Protein AF-A0A7S2UB29-F1 (afdb_monomer_lite)

pLDDT: mean 71.82, std 22.05, range [29.45, 96.25]

Sequence (159 aa):
VHDAPGVVCGTSMGLQHFQTSDKQWIDVPRHGHGVAVILVGSLLQYLTGGYFQASKHQVVYYDTTPFKRQERMAATLFVRPRGTALLQIPPSPLLPTFRIRPRTTAHSWYARVSKNYIKSKKTPNPIRQQHPQQTTSSSKYNVDALHNDTTAAAASAAT

Radius of gyration: 25.73 Å; chains: 1; bounding box: 52×62×78 Å

Secondary structure (DSSP, 8-state):
-TT-TT-PPPS---EEEEETTTTEEEE-S--BTTBPPP---HHHHHHTTTSSPPPPEEE----SSTT---------------TT-B------TTS----PPTT-BHHHHHHHHHHHHHHTTSS-----PPPP-------------------S-------

InterPro domains:
  IPR027443 Isopenicillin N synthase-like superfamily [G3DSA:2.60.120.330] (7-125)
  IPR044861 Isopenicillin N synthase-like, Fe(2+) 2OG dioxygenase domain [PF03171] (12-81)

Foldseek 3Di:
DCPDPPQDFDPDWFKWWQDPVVRDTDIPGGDDPPDDDDFDAPLVCLLQVNPDPGIDIGGAWECPDPPDGDDDDDDDDDDADDQQDFRHRPPDPPGDDDDRDPGDGSVNVCVVVVVVVVVVVPDDDRDHDYDDPDPPPDPDDDPDDDDDDDPDDDDDDDD

Structure (mmCIF, N/CA/C/O backbone):
data_AF-A0A7S2UB29-F1
#
_entry.id   AF-A0A7S2UB29-F1
#
loop_
_atom_site.group_PDB
_atom_site.id
_atom_site.type_symbol
_atom_site.label_atom_id
_atom_site.label_alt_id
_atom_site.label_comp_id
_atom_site.label_asym_id
_atom_site.label_entity_id
_atom_site.label_seq_id
_atom_site.pdbx_PDB_ins_code
_atom_site.Cartn_x
_atom_site.Cartn_y
_atom_site.Cartn_z
_atom_site.occupancy
_atom_site.B_iso_or_equiv
_atom_site.auth_seq_id
_atom_site.auth_comp_id
_atom_site.auth_asym_id
_atom_site.auth_atom_id
_atom_site.pdbx_PDB_model_num
ATOM 1 N N . VAL A 1 1 ? 5.932 -14.869 -6.002 1.00 49.78 1 VAL A N 1
ATOM 2 C CA . VAL A 1 1 ? 5.029 -14.461 -7.117 1.00 49.78 1 VAL A CA 1
ATOM 3 C C . VAL A 1 1 ? 5.800 -13.949 -8.326 1.00 49.78 1 VAL A C 1
ATOM 5 O O . VAL A 1 1 ? 5.285 -14.002 -9.430 1.00 49.78 1 VAL A O 1
ATOM 8 N N . HIS A 1 2 ? 7.038 -13.491 -8.159 1.00 46.53 2 HIS A N 1
ATOM 9 C CA . HIS A 1 2 ? 7.819 -13.019 -9.290 1.00 46.53 2 HIS A CA 1
ATOM 10 C C . HIS A 1 2 ? 8.298 -14.162 -10.205 1.00 46.53 2 HIS A C 1
ATOM 12 O O . HIS A 1 2 ? 8.396 -13.943 -11.408 1.00 46.53 2 HIS A O 1
ATOM 18 N N . ASP A 1 3 ? 8.556 -15.364 -9.679 1.00 54.72 3 ASP A N 1
ATOM 19 C CA . ASP A 1 3 ? 9.236 -16.471 -10.386 1.00 54.72 3 ASP A CA 1
ATOM 20 C C . ASP A 1 3 ? 8.309 -17.397 -11.191 1.00 54.72 3 ASP A C 1
ATOM 22 O O . ASP A 1 3 ? 8.634 -18.557 -11.427 1.00 54.72 3 ASP A O 1
ATOM 26 N N . ALA A 1 4 ? 7.135 -16.906 -11.597 1.00 59.06 4 ALA A N 1
ATOM 27 C CA . ALA A 1 4 ? 6.239 -17.690 -12.440 1.00 59.06 4 ALA A CA 1
ATOM 28 C C . ALA A 1 4 ? 6.830 -17.843 -13.861 1.00 59.06 4 ALA A C 1
ATOM 30 O O . ALA A 1 4 ? 7.334 -16.860 -14.419 1.00 59.06 4 ALA A O 1
ATOM 31 N N . PRO A 1 5 ? 6.769 -19.043 -14.467 1.00 57.19 5 PRO A N 1
ATOM 32 C CA . PRO A 1 5 ? 7.227 -19.247 -15.838 1.00 57.19 5 PRO A CA 1
ATOM 33 C C . PRO A 1 5 ? 6.451 -18.336 -16.802 1.00 57.19 5 PRO A C 1
ATOM 35 O O . PRO A 1 5 ? 5.226 -18.258 -16.740 1.00 57.19 5 PRO A O 1
ATOM 38 N N . GLY A 1 6 ? 7.173 -17.621 -17.672 1.00 60.84 6 GLY A N 1
ATOM 39 C CA . GLY A 1 6 ? 6.600 -16.680 -18.647 1.00 60.84 6 GLY A CA 1
ATOM 40 C C . GLY A 1 6 ? 6.590 -15.204 -18.224 1.00 60.84 6 GLY A C 1
ATOM 41 O O . GLY A 1 6 ? 6.179 -14.352 -19.010 1.00 60.84 6 GLY A O 1
ATOM 42 N N . VAL A 1 7 ? 7.069 -14.867 -17.021 1.00 58.88 7 VAL A N 1
ATOM 43 C CA . VAL A 1 7 ? 7.228 -13.467 -16.596 1.00 58.88 7 VAL A CA 1
ATOM 44 C C . VAL A 1 7 ? 8.432 -12.835 -17.300 1.00 58.88 7 VAL A C 1
ATOM 46 O O . VAL A 1 7 ? 9.582 -13.133 -16.983 1.00 58.88 7 VAL A O 1
ATOM 49 N N . VAL A 1 8 ? 8.168 -11.940 -18.252 1.00 59.09 8 VAL A N 1
ATOM 50 C CA . VAL A 1 8 ? 9.206 -11.170 -18.955 1.00 59.09 8 VAL A CA 1
ATOM 51 C C . VAL A 1 8 ? 9.728 -10.057 -18.042 1.00 59.09 8 VAL A C 1
ATOM 53 O O . VAL A 1 8 ? 8.955 -9.400 -17.339 1.00 59.09 8 VAL A O 1
ATOM 56 N N . CYS A 1 9 ? 11.044 -9.828 -18.049 1.00 56.34 9 CYS A N 1
ATOM 57 C CA . CYS A 1 9 ? 11.633 -8.692 -17.348 1.00 56.34 9 CYS A CA 1
ATOM 58 C C . CYS A 1 9 ? 11.096 -7.394 -17.966 1.00 56.34 9 CYS A C 1
ATOM 60 O O . CYS A 1 9 ? 11.134 -7.201 -19.182 1.00 56.34 9 CYS A O 1
ATOM 62 N N . GLY A 1 10 ? 10.533 -6.524 -17.137 1.00 54.59 10 GLY A N 1
ATOM 63 C CA . GLY A 1 10 ? 9.885 -5.313 -17.612 1.00 54.59 10 GLY A CA 1
ATOM 64 C C . GLY A 1 10 ? 10.859 -4.333 -18.248 1.00 54.59 10 GLY A C 1
ATOM 65 O O . GLY A 1 10 ? 11.868 -4.002 -17.643 1.00 54.59 10 GLY A O 1
ATOM 66 N N . THR A 1 11 ? 10.527 -3.785 -19.415 1.00 53.50 11 THR A N 1
ATOM 67 C CA . THR A 1 11 ? 11.353 -2.777 -20.111 1.00 53.50 11 THR A CA 1
ATOM 68 C C . THR A 1 11 ? 11.098 -1.331 -19.656 1.00 53.50 11 THR A C 1
ATOM 70 O O . THR A 1 11 ? 11.823 -0.419 -20.051 1.00 53.50 11 THR A O 1
ATOM 73 N N . SER A 1 12 ? 10.074 -1.087 -18.829 1.00 59.16 12 SER A N 1
ATOM 74 C CA . SER A 1 12 ? 9.623 0.256 -18.427 1.00 59.16 12 SER A CA 1
ATOM 75 C C . SER A 1 12 ? 10.040 0.649 -17.001 1.00 59.16 12 SER A C 1
ATOM 77 O O . SER A 1 12 ? 9.241 0.520 -16.071 1.00 59.16 12 SER A O 1
ATOM 79 N N . MET A 1 13 ? 11.260 1.155 -16.819 1.00 69.38 13 MET A N 1
ATOM 80 C CA . MET A 1 13 ? 11.736 1.606 -15.504 1.00 69.38 13 MET A CA 1
ATOM 81 C C . MET A 1 13 ? 10.937 2.806 -14.961 1.00 69.38 13 MET A C 1
ATOM 83 O O . MET A 1 13 ? 10.180 3.461 -15.681 1.00 69.38 13 MET A O 1
ATOM 87 N N . GLY A 1 14 ? 11.106 3.102 -13.671 1.00 80.25 14 GLY A N 1
ATOM 88 C CA . GLY A 1 14 ? 10.664 4.366 -13.078 1.00 80.25 14 GLY A CA 1
ATOM 89 C C . GLY A 1 14 ? 9.815 4.222 -11.826 1.00 80.25 14 GLY A C 1
ATOM 90 O O . GLY A 1 14 ? 9.751 5.163 -11.050 1.00 80.25 14 GLY A O 1
ATOM 91 N N . LEU A 1 15 ? 9.180 3.074 -11.569 1.00 88.94 15 LEU A N 1
ATOM 92 C CA . LEU A 1 15 ? 8.521 2.851 -10.278 1.00 88.94 15 LEU A CA 1
ATOM 93 C C . LEU A 1 15 ? 9.550 2.369 -9.254 1.00 88.94 15 LEU A C 1
ATOM 95 O O . LEU A 1 15 ? 10.050 1.253 -9.366 1.00 88.94 15 LEU A O 1
ATOM 99 N N . GLN A 1 16 ? 9.784 3.178 -8.226 1.00 91.88 16 GLN A N 1
ATOM 100 C CA . GLN A 1 16 ? 10.660 2.848 -7.109 1.00 91.88 16 GLN A 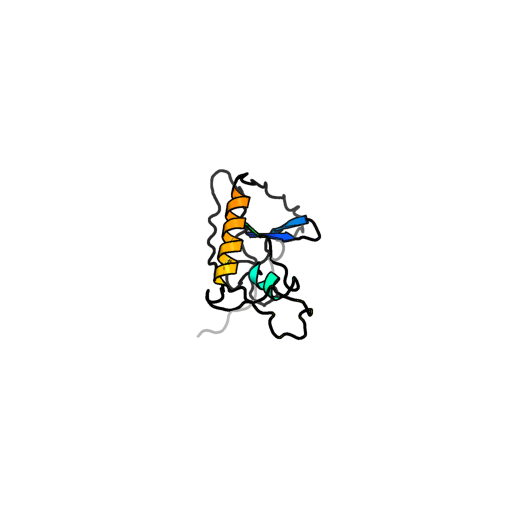CA 1
ATOM 101 C C . GLN A 1 16 ? 9.864 2.699 -5.816 1.00 91.88 16 GLN A C 1
ATOM 103 O O . GLN A 1 16 ? 8.874 3.401 -5.592 1.00 91.88 16 GLN A O 1
ATOM 108 N N . HIS A 1 17 ? 10.339 1.830 -4.931 1.00 92.69 17 HIS A N 1
ATOM 109 C CA . HIS A 1 17 ? 9.887 1.745 -3.548 1.00 92.69 17 HIS A CA 1
ATOM 110 C C . HIS A 1 17 ? 11.051 2.015 -2.594 1.00 92.69 17 HIS A C 1
ATOM 112 O O . HIS A 1 17 ? 12.210 1.765 -2.916 1.00 92.69 17 HIS A O 1
ATOM 118 N N . PHE A 1 18 ? 10.746 2.574 -1.430 1.00 93.44 18 PHE A N 1
ATOM 119 C CA . PHE A 1 18 ? 11.747 2.875 -0.420 1.00 93.44 18 PHE A CA 1
ATOM 120 C C . PHE A 1 18 ? 11.948 1.660 0.481 1.00 93.44 18 PHE A C 1
ATOM 122 O O . PHE A 1 18 ? 11.030 1.264 1.207 1.00 93.44 18 PHE A O 1
ATOM 129 N N . GLN A 1 19 ? 13.152 1.096 0.471 1.00 91.06 19 GLN A N 1
ATOM 130 C CA . GLN A 1 19 ? 13.534 0.039 1.394 1.00 91.06 19 GLN A CA 1
ATOM 131 C C . GLN A 1 19 ? 13.997 0.666 2.711 1.00 91.06 19 GLN A C 1
ATOM 133 O O . GLN A 1 19 ? 15.028 1.334 2.781 1.00 91.06 19 GLN A O 1
ATOM 138 N N . THR A 1 20 ? 13.227 0.449 3.779 1.00 86.62 20 THR A N 1
ATOM 139 C CA . THR A 1 20 ? 13.492 1.068 5.086 1.00 86.62 20 THR A CA 1
ATOM 140 C C . THR A 1 20 ? 14.794 0.588 5.733 1.00 86.62 20 THR A C 1
ATOM 142 O O . THR A 1 20 ? 15.437 1.395 6.401 1.00 86.62 20 THR A O 1
ATOM 145 N N . SER A 1 21 ? 15.194 -0.679 5.545 1.00 89.19 21 SER A N 1
ATOM 146 C CA . SER A 1 21 ? 16.421 -1.229 6.154 1.00 89.19 21 SER A CA 1
ATOM 147 C C . SER A 1 21 ? 17.671 -0.500 5.664 1.00 89.19 21 SER A C 1
ATOM 149 O O . SER A 1 21 ? 18.492 -0.064 6.464 1.00 89.19 21 SER A O 1
ATOM 151 N N . ASP A 1 22 ? 17.742 -0.287 4.354 1.00 90.38 22 ASP A N 1
ATOM 152 C CA . ASP A 1 22 ? 18.937 0.215 3.674 1.00 90.38 22 ASP A CA 1
ATOM 153 C C . ASP A 1 22 ? 18.799 1.709 3.338 1.00 90.38 22 ASP A C 1
ATOM 155 O O . ASP A 1 22 ? 19.696 2.322 2.768 1.00 90.38 22 ASP A O 1
ATOM 159 N N . LYS A 1 23 ? 17.651 2.307 3.690 1.00 92.38 23 LYS A N 1
ATOM 160 C CA . LYS A 1 23 ? 17.282 3.709 3.444 1.00 92.38 23 LYS A CA 1
ATOM 161 C C . LYS A 1 23 ? 17.470 4.146 1.987 1.00 92.38 23 LYS A C 1
ATOM 163 O O . LYS A 1 23 ? 17.789 5.305 1.722 1.00 92.38 23 LYS A O 1
ATOM 168 N N . GLN A 1 24 ? 17.228 3.235 1.051 1.00 93.38 24 GLN A N 1
ATOM 169 C CA . GLN A 1 24 ? 17.456 3.448 -0.374 1.00 93.38 24 GLN A CA 1
ATOM 170 C C . GLN A 1 24 ? 16.168 3.307 -1.184 1.00 93.38 24 GLN A C 1
ATOM 172 O O . GLN A 1 24 ? 15.235 2.595 -0.802 1.00 93.38 24 GLN A O 1
ATOM 177 N N . TRP A 1 25 ? 16.122 4.009 -2.312 1.00 92.00 25 TRP A N 1
ATOM 178 C CA . TRP A 1 25 ? 15.087 3.828 -3.323 1.00 92.00 25 TRP A CA 1
ATOM 179 C C . TRP A 1 25 ? 15.517 2.723 -4.276 1.00 92.00 25 TRP A C 1
ATOM 181 O O . TRP A 1 25 ? 16.622 2.770 -4.806 1.00 92.00 25 TRP A O 1
ATOM 191 N N . ILE A 1 26 ? 14.643 1.744 -4.486 1.00 90.62 26 ILE A N 1
ATOM 192 C CA . ILE A 1 26 ? 14.925 0.586 -5.332 1.00 90.62 26 ILE A CA 1
ATOM 193 C C . ILE A 1 26 ? 13.826 0.458 -6.367 1.00 90.62 26 ILE A C 1
ATOM 195 O O . ILE A 1 26 ? 12.635 0.491 -6.028 1.00 90.62 26 ILE A O 1
ATOM 199 N N . ASP A 1 27 ? 14.230 0.299 -7.624 1.00 88.00 27 ASP A N 1
ATOM 200 C CA . ASP A 1 27 ? 13.311 0.015 -8.718 1.00 88.00 27 ASP A CA 1
ATOM 201 C C . ASP A 1 27 ? 12.567 -1.299 -8.477 1.00 88.00 27 ASP A C 1
ATOM 203 O O . ASP A 1 27 ? 13.118 -2.290 -7.998 1.00 88.00 27 ASP A O 1
ATOM 207 N N . VAL A 1 28 ? 11.282 -1.313 -8.818 1.00 87.25 28 VAL A N 1
ATOM 208 C CA . VAL A 1 28 ? 10.492 -2.542 -8.796 1.00 87.25 28 VAL A CA 1
ATOM 209 C C . VAL A 1 28 ? 10.940 -3.409 -9.980 1.00 87.25 28 VAL A C 1
ATOM 211 O O . VAL A 1 28 ? 10.698 -3.026 -11.120 1.00 87.25 28 VAL A O 1
ATOM 214 N N . PRO A 1 29 ? 11.561 -4.580 -9.750 1.00 73.75 29 PRO A N 1
ATOM 215 C CA . PRO A 1 29 ? 12.332 -5.274 -10.784 1.00 73.75 29 PRO A CA 1
ATOM 216 C C . PRO A 1 29 ? 11.475 -5.935 -11.871 1.00 73.75 29 PRO A C 1
ATOM 218 O O . PRO A 1 29 ? 11.951 -6.174 -12.976 1.00 73.75 29 PRO A O 1
ATOM 221 N N . ARG A 1 30 ? 10.216 -6.281 -11.569 1.00 75.25 30 ARG A N 1
ATOM 222 C CA . ARG A 1 30 ? 9.315 -6.968 -12.508 1.00 75.25 30 ARG A CA 1
ATOM 223 C C . ARG A 1 30 ? 8.018 -6.173 -12.640 1.00 75.25 30 ARG A C 1
ATOM 225 O O . ARG A 1 30 ? 7.225 -6.116 -11.702 1.00 75.25 30 ARG A O 1
ATOM 232 N N . HIS A 1 31 ? 7.818 -5.557 -13.801 1.00 72.94 31 HIS A N 1
ATOM 233 C CA . HIS A 1 31 ? 6.632 -4.774 -14.161 1.00 72.94 31 HIS A CA 1
ATOM 234 C C . HIS A 1 31 ? 6.304 -4.962 -15.653 1.00 72.94 31 HIS A C 1
ATOM 236 O O . HIS A 1 31 ? 7.215 -5.079 -16.463 1.00 72.94 31 HIS A O 1
ATOM 242 N N . GLY A 1 32 ? 5.031 -4.961 -16.052 1.00 68.44 32 GLY A N 1
ATOM 243 C CA . GLY A 1 32 ? 4.644 -5.071 -17.467 1.00 68.44 32 GLY A CA 1
ATOM 244 C C . GLY A 1 32 ? 3.640 -6.191 -17.734 1.00 68.44 32 GLY A C 1
ATOM 245 O O . GLY A 1 32 ? 2.788 -6.474 -16.893 1.00 68.44 32 GLY A O 1
ATOM 246 N N . HIS A 1 33 ? 3.713 -6.801 -18.920 1.00 70.38 33 HIS A N 1
ATOM 247 C CA . HIS A 1 33 ? 2.753 -7.817 -19.359 1.00 70.38 33 HIS A CA 1
ATOM 248 C C . HIS A 1 33 ? 2.755 -9.033 -18.425 1.00 70.38 33 HIS A C 1
ATOM 250 O O . HIS A 1 33 ? 3.802 -9.598 -18.124 1.00 70.38 33 HIS A O 1
ATOM 256 N N . GLY A 1 34 ? 1.568 -9.421 -17.954 1.00 75.56 34 GLY A N 1
ATOM 257 C CA . GLY A 1 34 ? 1.387 -10.582 -17.078 1.00 75.56 34 GLY A CA 1
ATOM 258 C C . GLY A 1 34 ? 1.809 -10.378 -15.618 1.00 75.56 34 GLY A C 1
ATOM 259 O O . GLY A 1 34 ? 1.718 -11.322 -14.839 1.00 75.56 34 GLY A O 1
ATOM 260 N N . VAL A 1 35 ? 2.234 -9.172 -15.215 1.00 82.62 35 VAL A N 1
ATOM 261 C CA . VAL A 1 35 ? 2.665 -8.887 -13.836 1.00 82.62 35 VAL A CA 1
ATOM 262 C C . VAL A 1 35 ? 1.847 -7.755 -13.227 1.00 82.62 35 VAL A C 1
ATOM 264 O O . VAL A 1 35 ? 1.810 -6.643 -13.750 1.00 82.62 35 VAL A O 1
ATOM 267 N N . ALA A 1 36 ? 1.262 -8.013 -12.058 1.00 87.62 36 ALA A N 1
ATOM 268 C CA . ALA A 1 36 ? 0.666 -6.985 -11.214 1.00 87.62 36 ALA A CA 1
ATOM 269 C C . ALA A 1 36 ? 1.595 -6.653 -10.039 1.00 87.62 36 ALA A C 1
ATOM 271 O O . ALA A 1 36 ? 2.037 -7.542 -9.309 1.00 87.62 36 ALA A O 1
ATOM 272 N N . VAL A 1 37 ? 1.861 -5.362 -9.832 1.00 89.12 37 VAL A N 1
ATOM 273 C CA . VAL A 1 37 ? 2.585 -4.868 -8.654 1.00 89.12 37 VAL A CA 1
ATOM 274 C C . VAL A 1 37 ? 1.565 -4.488 -7.585 1.00 89.12 37 VAL A C 1
ATOM 276 O O . VAL A 1 37 ? 0.717 -3.626 -7.811 1.00 89.12 37 VAL A O 1
ATOM 279 N N . ILE A 1 38 ? 1.651 -5.122 -6.415 1.00 92.75 38 ILE A N 1
ATOM 280 C CA . ILE A 1 38 ? 0.748 -4.869 -5.286 1.00 92.75 38 ILE A CA 1
ATOM 281 C C . ILE A 1 38 ? 1.484 -4.031 -4.244 1.00 92.75 38 ILE A C 1
ATOM 283 O O . ILE A 1 38 ? 2.505 -4.450 -3.703 1.00 92.75 38 ILE A O 1
ATOM 287 N N . LEU A 1 39 ? 0.940 -2.853 -3.938 1.00 93.12 39 LEU A N 1
ATOM 288 C CA . LEU A 1 39 ? 1.467 -1.961 -2.909 1.00 93.12 39 LEU A CA 1
ATOM 289 C C . LEU A 1 39 ? 0.512 -1.904 -1.719 1.00 93.12 39 LEU A C 1
ATOM 291 O O . LEU A 1 39 ? -0.685 -1.656 -1.867 1.00 93.12 39 LEU A O 1
ATOM 295 N N . VAL A 1 40 ? 1.061 -2.088 -0.520 1.00 95.06 40 VAL A N 1
ATOM 296 C CA . VAL A 1 40 ? 0.303 -1.953 0.725 1.00 95.06 40 VAL A CA 1
ATOM 297 C C . VAL A 1 40 ? 0.096 -0.475 1.045 1.00 95.06 40 VAL A C 1
ATOM 299 O O . VAL A 1 40 ? 1.049 0.300 1.142 1.00 95.06 40 VAL A O 1
ATOM 302 N N . GLY A 1 41 ? -1.167 -0.090 1.233 1.00 94.12 41 GLY A N 1
ATOM 303 C CA . GLY A 1 41 ? -1.558 1.256 1.643 1.00 94.12 41 GLY A CA 1
ATOM 304 C C . GLY A 1 41 ? -1.592 1.451 3.163 1.00 94.12 41 GLY A C 1
ATOM 305 O O . GLY A 1 41 ? -1.723 0.505 3.940 1.00 94.12 41 GLY A O 1
ATOM 306 N N . SER A 1 42 ? -1.572 2.715 3.591 1.00 93.94 42 SER A N 1
ATOM 307 C CA . SER A 1 42 ? -1.592 3.116 5.009 1.00 93.94 42 SER A CA 1
ATOM 308 C C . SER A 1 42 ? -2.837 2.671 5.777 1.00 93.94 42 SER A C 1
ATOM 310 O O . SER A 1 42 ? -2.779 2.496 6.992 1.00 93.94 42 SER A O 1
ATOM 312 N N . LEU A 1 43 ? -3.965 2.464 5.090 1.00 94.12 43 LEU A N 1
ATOM 313 C CA . LEU A 1 43 ? -5.161 1.916 5.721 1.00 94.12 43 LEU A CA 1
ATOM 314 C C . LEU A 1 43 ? -4.945 0.467 6.172 1.00 94.12 43 LEU A C 1
ATOM 316 O O . LEU A 1 43 ? -5.292 0.156 7.305 1.00 94.12 43 LEU A O 1
ATOM 320 N N . LEU A 1 44 ? -4.349 -0.396 5.342 1.00 93.75 44 LEU A N 1
ATOM 321 C CA . LEU A 1 44 ? -4.094 -1.780 5.749 1.00 93.75 44 LEU A CA 1
ATOM 322 C C . LEU A 1 44 ? -3.097 -1.819 6.910 1.00 93.75 44 LEU A C 1
ATOM 324 O O . LEU A 1 44 ? -3.376 -2.468 7.910 1.00 93.75 44 LEU A O 1
ATOM 328 N N . GLN A 1 45 ? -2.024 -1.024 6.838 1.00 93.56 45 GLN A N 1
ATOM 329 C CA . GLN A 1 45 ? -1.080 -0.873 7.949 1.00 93.56 45 GLN A CA 1
ATOM 330 C C . GLN A 1 45 ? -1.779 -0.480 9.256 1.00 93.56 45 GLN A C 1
ATOM 332 O O . GLN A 1 45 ? -1.469 -1.025 10.313 1.00 93.56 45 GLN A O 1
ATOM 337 N N . TYR A 1 46 ? -2.729 0.455 9.192 1.00 92.31 46 TYR A N 1
ATOM 338 C CA . TYR A 1 46 ? -3.514 0.875 10.350 1.00 92.31 46 TYR A CA 1
ATOM 339 C C . TYR A 1 46 ? -4.391 -0.257 10.901 1.00 92.31 46 TYR A C 1
ATOM 341 O O . TYR A 1 46 ? -4.424 -0.468 12.112 1.00 92.31 46 TYR A O 1
ATOM 349 N N . LEU A 1 47 ? -5.070 -0.997 10.020 1.00 92.50 47 LEU A N 1
ATOM 350 C CA . LEU A 1 47 ? -5.943 -2.114 10.392 1.00 92.50 47 LEU A CA 1
ATOM 351 C C . LEU A 1 47 ? -5.185 -3.311 10.965 1.00 92.50 47 LEU A C 1
ATOM 353 O O . LEU A 1 47 ? -5.748 -4.060 11.756 1.00 92.50 47 LEU A O 1
ATOM 357 N N . THR A 1 48 ? -3.921 -3.487 10.589 1.00 92.88 48 THR A N 1
ATOM 358 C CA . THR A 1 48 ? -3.083 -4.598 11.052 1.00 92.88 48 THR A CA 1
ATOM 359 C C . THR A 1 48 ? -2.043 -4.184 12.088 1.00 92.88 48 THR A C 1
ATOM 361 O O . THR A 1 48 ? -1.130 -4.951 12.372 1.00 92.88 48 THR A O 1
ATOM 364 N N . GLY A 1 49 ? -2.116 -2.956 12.608 1.00 89.56 49 GLY A N 1
ATOM 365 C CA . GLY A 1 49 ? -1.254 -2.507 13.705 1.00 89.56 49 GLY A CA 1
ATOM 366 C C . GLY A 1 49 ? 0.217 -2.442 13.320 1.00 89.56 49 GLY A C 1
ATOM 367 O O . GLY A 1 49 ? 1.085 -2.633 14.161 1.00 89.56 49 GLY A O 1
ATOM 368 N N . GLY A 1 50 ? 0.506 -2.211 12.039 1.00 90.44 50 GLY A N 1
ATOM 369 C CA . GLY A 1 50 ? 1.866 -2.227 11.514 1.00 90.44 50 GLY A CA 1
ATOM 370 C C . GLY A 1 50 ? 2.363 -3.589 11.030 1.00 90.44 50 GLY A C 1
ATOM 371 O O . GLY A 1 50 ? 3.475 -3.640 10.521 1.00 90.44 50 GLY A O 1
ATOM 372 N N . TYR A 1 51 ? 1.577 -4.669 11.120 1.00 92.12 51 TYR A N 1
ATOM 373 C CA . TYR A 1 51 ? 2.013 -5.970 10.594 1.00 92.12 51 TYR A CA 1
ATOM 374 C C . TYR A 1 51 ? 2.355 -5.900 9.094 1.00 92.12 51 TYR A C 1
ATOM 376 O O . TYR A 1 51 ? 3.455 -6.262 8.689 1.00 92.12 51 TYR A O 1
ATOM 384 N N . PHE A 1 52 ? 1.463 -5.329 8.274 1.00 92.75 52 PHE A N 1
ATOM 385 C CA . PHE A 1 52 ? 1.787 -4.957 6.896 1.00 92.75 52 PHE A CA 1
ATOM 386 C C . PHE A 1 52 ? 2.192 -3.488 6.824 1.00 92.75 52 PHE A C 1
ATOM 388 O O . PHE A 1 52 ? 1.370 -2.596 7.028 1.00 92.75 52 PHE A O 1
ATOM 395 N N . GLN A 1 53 ? 3.458 -3.224 6.522 1.00 92.50 53 GLN A N 1
ATOM 396 C CA . GLN A 1 53 ? 3.974 -1.862 6.401 1.00 92.50 53 GLN A CA 1
ATOM 397 C C . GLN A 1 53 ? 3.529 -1.224 5.083 1.00 92.50 53 GLN A C 1
ATOM 399 O O . GLN A 1 53 ? 3.615 -1.836 4.018 1.00 92.50 53 GLN A O 1
ATOM 404 N N . ALA A 1 54 ? 3.063 0.023 5.143 1.00 93.88 54 ALA A N 1
ATOM 405 C CA . ALA A 1 54 ? 2.711 0.775 3.953 1.00 93.88 54 ALA A CA 1
ATOM 406 C C . ALA A 1 54 ? 3.975 1.148 3.182 1.00 93.88 54 ALA A C 1
ATOM 408 O O . ALA A 1 54 ? 4.924 1.709 3.734 1.00 93.88 54 ALA A O 1
ATOM 409 N N . SER A 1 55 ? 3.961 0.865 1.884 1.00 92.06 55 SER A N 1
ATOM 410 C CA . SER A 1 55 ? 5.121 1.093 1.032 1.00 92.06 55 SER A CA 1
ATOM 411 C C . SER A 1 55 ? 5.178 2.550 0.577 1.00 92.06 55 SER A C 1
ATOM 413 O O . SER A 1 55 ? 4.266 3.049 -0.096 1.00 92.06 55 SER A O 1
ATOM 415 N N . LYS A 1 56 ? 6.267 3.245 0.924 1.00 92.31 56 LYS A N 1
ATOM 416 C CA . LYS A 1 56 ? 6.623 4.516 0.285 1.00 92.31 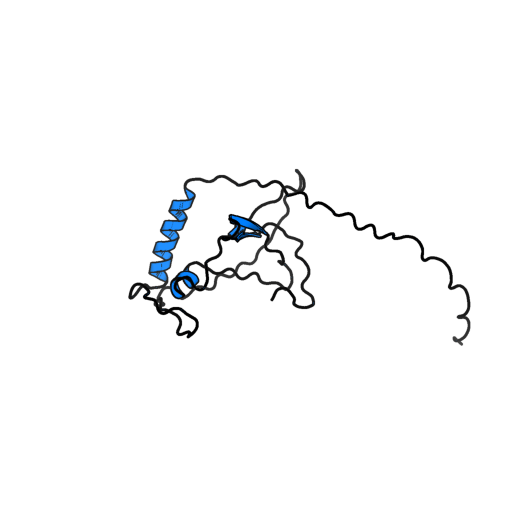56 LYS A CA 1
ATOM 417 C C . LYS A 1 56 ? 7.125 4.204 -1.118 1.00 92.31 56 LYS A C 1
ATOM 419 O O . LYS A 1 56 ? 8.041 3.407 -1.280 1.00 92.31 56 LYS A O 1
ATOM 424 N N . HIS A 1 57 ? 6.538 4.845 -2.113 1.00 92.56 57 HIS A N 1
ATOM 425 C CA . HIS A 1 57 ? 6.867 4.627 -3.512 1.00 92.56 57 HIS A CA 1
ATOM 426 C C . HIS A 1 57 ? 6.877 5.958 -4.256 1.00 92.56 57 HIS A C 1
ATOM 428 O O . HIS A 1 57 ? 6.187 6.903 -3.865 1.00 92.56 57 HIS A O 1
ATOM 434 N N . GLN A 1 58 ? 7.669 6.026 -5.317 1.00 91.00 58 GLN A N 1
ATOM 435 C CA . GLN A 1 58 ? 7.768 7.189 -6.185 1.00 91.00 58 GLN A CA 1
ATOM 436 C C . GLN A 1 58 ? 7.900 6.752 -7.638 1.00 91.00 58 GLN A C 1
ATOM 438 O O . GLN A 1 58 ? 8.265 5.613 -7.926 1.00 91.00 58 GLN A O 1
ATOM 443 N N . VAL A 1 59 ? 7.586 7.672 -8.545 1.00 88.00 59 VAL A N 1
ATOM 444 C CA . VAL A 1 59 ? 7.848 7.4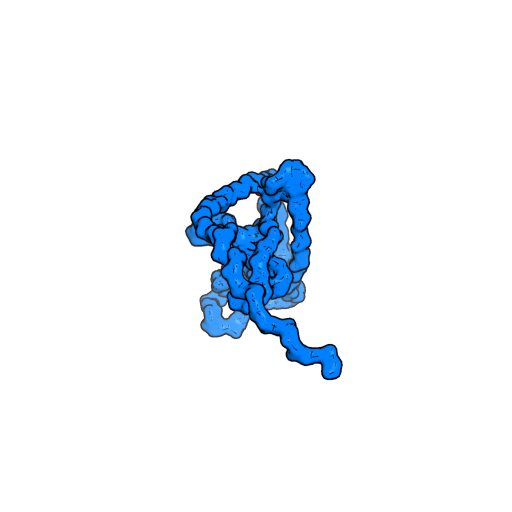91 -9.969 1.00 88.00 59 VAL A CA 1
ATOM 445 C C . VAL A 1 59 ? 8.948 8.462 -10.369 1.00 88.00 59 VAL A C 1
ATOM 447 O O . VAL A 1 59 ? 8.787 9.670 -10.197 1.00 88.00 59 VAL A O 1
ATOM 450 N N . VAL A 1 60 ? 10.056 7.930 -10.872 1.00 86.19 60 VAL A N 1
ATOM 451 C CA . VAL A 1 60 ? 11.187 8.686 -11.410 1.00 86.19 60 VAL A CA 1
ATOM 452 C C . VAL A 1 60 ? 11.216 8.581 -12.929 1.00 86.19 60 VAL A C 1
ATOM 454 O O . VAL A 1 60 ? 10.775 7.590 -13.512 1.00 86.19 60 VAL A O 1
ATOM 457 N N . TYR A 1 61 ? 11.740 9.624 -13.564 1.00 79.31 61 TYR A N 1
ATOM 458 C CA . TYR A 1 61 ? 12.008 9.647 -14.996 1.00 79.31 61 TYR A CA 1
ATOM 459 C C . TYR A 1 61 ? 13.511 9.533 -15.207 1.00 79.31 61 TYR A C 1
ATOM 461 O O . TYR A 1 61 ? 14.275 10.283 -14.597 1.00 79.31 61 TYR A O 1
ATOM 469 N N . TYR A 1 62 ? 13.918 8.620 -16.082 1.00 72.50 62 TYR A N 1
ATOM 470 C CA . TYR A 1 62 ? 15.307 8.478 -16.493 1.00 72.50 62 TYR A CA 1
ATOM 471 C C . TYR A 1 62 ? 15.518 9.240 -17.804 1.00 72.50 62 TYR A C 1
ATOM 473 O O . TYR A 1 62 ? 14.869 8.948 -18.807 1.00 72.50 62 TYR A O 1
ATOM 481 N N . ASP A 1 63 ? 16.415 10.226 -17.794 1.00 66.19 63 ASP A N 1
ATOM 482 C CA . ASP A 1 63 ? 16.906 10.875 -19.014 1.00 66.19 63 ASP A CA 1
ATOM 483 C C . ASP A 1 63 ? 17.950 9.942 -19.639 1.00 66.19 63 ASP A C 1
ATOM 485 O O . ASP A 1 63 ? 19.138 10.017 -19.330 1.00 66.19 63 ASP A O 1
ATOM 489 N N . THR A 1 64 ? 17.512 8.997 -20.468 1.00 62.88 64 THR A N 1
ATOM 490 C CA . THR A 1 64 ? 18.432 8.116 -21.205 1.00 62.88 64 THR A CA 1
ATOM 491 C C . THR A 1 64 ? 18.978 8.791 -22.465 1.00 62.88 64 THR A C 1
ATOM 493 O O . THR A 1 64 ? 20.073 8.453 -22.903 1.00 62.88 64 THR A O 1
ATOM 496 N N . THR A 1 65 ? 18.277 9.795 -23.012 1.00 57.59 65 THR A N 1
ATOM 497 C CA . THR A 1 65 ? 18.769 10.699 -24.070 1.00 57.59 65 THR A CA 1
ATOM 498 C C . THR A 1 65 ? 18.082 12.073 -23.973 1.00 57.59 65 THR A C 1
ATOM 500 O O . THR A 1 65 ? 16.891 12.117 -23.667 1.00 57.59 65 THR A O 1
ATOM 503 N N . PRO A 1 66 ? 18.758 13.197 -24.294 1.00 56.31 66 PRO A N 1
ATOM 504 C CA . PRO A 1 66 ? 18.186 14.549 -24.181 1.00 56.31 66 PRO A CA 1
ATOM 505 C C . PRO A 1 66 ? 16.967 14.827 -25.087 1.00 56.31 66 PRO A C 1
ATOM 507 O O . PRO A 1 66 ? 16.346 15.879 -24.957 1.00 56.31 66 PRO A O 1
ATOM 510 N N . PHE A 1 67 ? 16.603 13.902 -25.985 1.00 50.66 67 PHE A N 1
ATOM 511 C CA . PHE A 1 67 ? 15.573 14.108 -27.010 1.00 50.66 67 PHE A CA 1
ATOM 512 C C . PHE A 1 67 ? 14.407 13.107 -26.981 1.00 50.66 67 PHE A C 1
ATOM 514 O O . PHE A 1 67 ? 13.473 13.261 -27.765 1.00 50.66 67 PHE A O 1
ATOM 521 N N . LYS A 1 68 ? 14.398 12.105 -26.089 1.00 56.19 68 LYS A N 1
ATOM 522 C CA . LYS A 1 68 ? 13.254 11.188 -25.945 1.00 56.19 68 LYS A CA 1
ATOM 523 C C . LYS A 1 68 ? 12.924 10.943 -24.480 1.00 56.19 68 LYS A C 1
ATOM 525 O O . LYS A 1 68 ? 13.589 10.167 -23.800 1.00 56.19 68 LYS A O 1
ATOM 530 N N . ARG A 1 69 ? 11.835 11.562 -24.015 1.00 60.22 69 ARG A N 1
ATOM 531 C CA . ARG A 1 69 ? 11.176 11.140 -22.775 1.00 60.22 69 ARG A CA 1
ATOM 532 C C . ARG A 1 69 ? 10.622 9.738 -22.992 1.00 60.22 69 ARG A C 1
ATO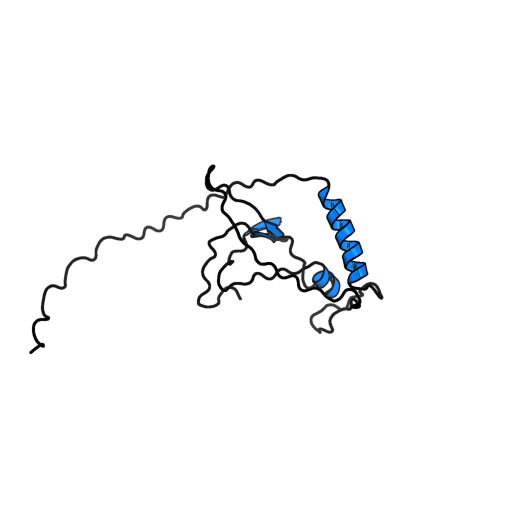M 534 O O . ARG A 1 69 ? 9.855 9.520 -23.924 1.00 60.22 69 ARG A O 1
ATOM 541 N N . GLN A 1 70 ? 11.013 8.799 -22.141 1.00 65.62 70 GLN A N 1
ATOM 542 C CA . GLN A 1 70 ? 10.439 7.463 -22.160 1.00 65.62 70 GLN A CA 1
ATOM 543 C C . GLN A 1 70 ? 8.992 7.550 -21.659 1.00 65.62 70 GLN A C 1
ATOM 545 O O . GLN A 1 70 ? 8.743 7.876 -20.496 1.00 65.62 70 GLN A O 1
ATOM 550 N N . GLU A 1 71 ? 8.031 7.316 -22.550 1.00 74.12 71 GLU A N 1
ATOM 551 C CA . GLU A 1 71 ? 6.621 7.265 -22.180 1.00 74.12 71 GLU A CA 1
ATOM 552 C C . GLU A 1 71 ? 6.351 5.999 -21.367 1.00 74.12 71 GLU A C 1
ATOM 554 O O . GLU A 1 71 ? 6.742 4.891 -21.738 1.00 74.12 71 GLU A O 1
ATOM 559 N N . ARG A 1 72 ? 5.681 6.169 -20.226 1.00 77.25 72 ARG A N 1
ATOM 560 C CA . ARG A 1 72 ? 5.308 5.071 -19.338 1.00 77.25 72 ARG A CA 1
ATOM 561 C C . ARG A 1 72 ? 3.817 5.133 -19.063 1.00 77.25 72 ARG A C 1
ATOM 563 O O . ARG A 1 72 ? 3.329 6.103 -18.489 1.00 77.25 72 ARG A O 1
ATOM 570 N N . MET A 1 73 ? 3.119 4.054 -19.394 1.00 80.75 73 MET A N 1
ATOM 571 C CA . MET A 1 73 ? 1.726 3.858 -19.010 1.00 80.75 73 MET A CA 1
ATOM 572 C C . MET A 1 73 ? 1.644 3.029 -17.725 1.00 80.75 73 MET A C 1
ATOM 574 O O . MET A 1 73 ? 2.411 2.089 -17.521 1.00 80.75 73 MET A O 1
ATOM 578 N N . ALA A 1 74 ? 0.699 3.372 -16.853 1.00 85.19 74 ALA A N 1
ATOM 579 C CA . ALA A 1 74 ? 0.368 2.574 -15.681 1.00 85.19 74 ALA A CA 1
ATOM 580 C C . ALA A 1 74 ? -1.149 2.533 -15.495 1.00 85.19 74 ALA A C 1
ATOM 582 O O . ALA A 1 74 ? -1.799 3.576 -15.443 1.00 85.19 74 ALA A O 1
ATOM 583 N N . ALA A 1 75 ? -1.695 1.327 -15.352 1.00 89.06 75 ALA A N 1
ATOM 584 C CA . ALA A 1 75 ? -3.061 1.116 -14.899 1.00 89.06 75 ALA A CA 1
ATOM 585 C C . ALA A 1 75 ? -3.032 0.839 -13.391 1.00 89.06 75 ALA A C 1
ATOM 587 O O . ALA A 1 75 ? -2.454 -0.153 -12.950 1.00 89.06 75 ALA A O 1
ATOM 588 N N . THR A 1 76 ? -3.635 1.727 -12.598 1.00 91.69 76 THR A N 1
ATOM 589 C CA . THR A 1 76 ? -3.608 1.633 -11.131 1.00 91.69 76 THR A CA 1
ATOM 590 C C . THR A 1 76 ? -5.006 1.369 -10.593 1.00 91.69 76 THR A C 1
ATOM 592 O O . THR A 1 76 ? -5.919 2.165 -10.811 1.00 91.69 76 THR A O 1
ATOM 595 N N . LEU A 1 77 ? -5.162 0.282 -9.836 1.00 94.75 77 LEU A N 1
ATOM 596 C CA . LEU A 1 77 ? -6.396 -0.047 -9.128 1.00 94.75 77 LEU A CA 1
ATOM 597 C C . LEU A 1 77 ? -6.242 0.235 -7.632 1.00 94.75 77 LEU A C 1
ATOM 599 O O . LEU A 1 77 ? -5.338 -0.283 -6.980 1.00 94.75 77 LEU A O 1
ATOM 603 N N . PHE A 1 78 ? -7.169 1.012 -7.070 1.00 94.44 78 PHE A N 1
ATOM 604 C CA . PHE A 1 78 ? -7.236 1.266 -5.632 1.00 94.44 78 PHE A CA 1
ATOM 605 C C . PHE A 1 78 ? -8.412 0.520 -5.009 1.00 94.44 78 PHE A C 1
ATOM 607 O O . PHE A 1 78 ? -9.564 0.941 -5.133 1.00 94.44 78 PHE A O 1
ATOM 614 N N . VAL A 1 79 ? -8.115 -0.548 -4.271 1.00 95.00 79 VAL A N 1
ATOM 615 C CA . VAL A 1 79 ? -9.117 -1.250 -3.464 1.00 95.00 79 VAL A CA 1
ATOM 616 C C . VAL A 1 79 ? -9.360 -0.453 -2.185 1.00 95.00 79 VAL A C 1
ATOM 618 O O . VAL A 1 79 ? -8.461 -0.272 -1.364 1.00 95.00 79 VAL A O 1
ATOM 621 N N . ARG A 1 80 ? -10.579 0.071 -2.028 1.00 94.88 80 ARG A N 1
ATOM 622 C CA . ARG A 1 80 ? -10.961 0.930 -0.901 1.00 94.88 80 ARG A CA 1
ATOM 623 C C . ARG A 1 80 ? -12.256 0.436 -0.262 1.00 94.88 80 ARG A C 1
ATOM 625 O O . ARG A 1 80 ? -13.233 0.235 -0.981 1.00 94.88 80 ARG A O 1
ATOM 632 N N . PRO A 1 81 ? -12.317 0.321 1.075 1.00 94.94 81 PRO A N 1
ATOM 633 C CA . PRO A 1 81 ? -13.581 0.138 1.774 1.00 94.94 81 PRO A CA 1
ATOM 634 C C . PRO A 1 81 ? -14.561 1.280 1.513 1.00 94.94 81 PRO A C 1
ATOM 636 O O . PRO A 1 81 ? -14.161 2.443 1.352 1.00 94.94 81 PRO A O 1
ATOM 639 N N . ARG A 1 82 ? -15.854 0.944 1.555 1.00 96.25 82 ARG A N 1
ATOM 640 C CA . ARG A 1 82 ? -16.956 1.912 1.541 1.00 96.25 82 ARG A CA 1
ATOM 641 C C . ARG A 1 82 ? -16.770 2.926 2.670 1.00 96.25 82 ARG A C 1
ATOM 643 O O . ARG A 1 82 ? -16.384 2.559 3.773 1.00 96.25 82 ARG A O 1
ATOM 650 N N . GLY A 1 83 ? -17.099 4.195 2.426 1.00 95.25 83 GLY A N 1
ATOM 651 C CA . GLY A 1 83 ? -16.889 5.274 3.402 1.00 95.25 83 GLY A CA 1
ATOM 652 C C . GLY A 1 83 ? -17.564 5.047 4.762 1.00 95.25 83 GLY A C 1
ATOM 653 O O . GLY A 1 83 ? -17.020 5.448 5.788 1.00 95.25 83 GLY A O 1
ATOM 654 N N . THR A 1 84 ? -18.707 4.360 4.779 1.00 95.50 84 THR A N 1
ATOM 655 C CA . THR A 1 84 ? -19.454 4.015 5.999 1.00 95.50 84 THR A CA 1
ATOM 656 C C . THR A 1 84 ? -18.907 2.789 6.734 1.00 95.50 84 THR A C 1
ATOM 658 O O . THR A 1 84 ? -19.374 2.496 7.829 1.00 95.50 84 THR A O 1
ATOM 661 N N . ALA A 1 85 ? -17.941 2.064 6.162 1.00 94.62 85 ALA A N 1
ATOM 662 C CA . ALA A 1 85 ? -17.359 0.891 6.801 1.00 94.62 85 ALA A CA 1
ATOM 663 C C . ALA A 1 85 ? -16.627 1.286 8.090 1.00 94.62 85 ALA A C 1
ATOM 665 O O . ALA A 1 85 ? -15.864 2.259 8.114 1.00 94.62 85 ALA A O 1
ATOM 666 N N . LEU A 1 86 ? -16.852 0.516 9.153 1.00 93.44 86 LEU A N 1
ATOM 667 C CA . LEU A 1 86 ? -16.128 0.658 10.410 1.00 93.44 86 LEU A CA 1
ATOM 668 C C . LEU A 1 86 ? -14.743 0.031 10.274 1.00 93.44 86 LEU A C 1
ATOM 670 O O . LEU A 1 86 ? -14.601 -1.082 9.772 1.00 93.44 86 LEU A O 1
ATOM 674 N N . LEU A 1 87 ? -13.718 0.749 10.726 1.00 92.62 87 LEU A N 1
ATOM 675 C CA . LEU A 1 87 ? -12.350 0.250 10.726 1.00 92.62 87 LEU A CA 1
ATOM 676 C C . LEU A 1 87 ? -12.124 -0.605 11.974 1.00 92.62 87 LEU A C 1
ATOM 678 O O . LEU A 1 87 ? -12.136 -0.096 13.095 1.00 92.62 87 LEU A O 1
ATOM 682 N N . GLN A 1 88 ? -11.933 -1.904 11.762 1.00 90.88 88 GLN A N 1
ATOM 683 C CA . GLN A 1 88 ? -11.707 -2.902 12.804 1.00 90.88 88 GLN A CA 1
ATOM 684 C C . GLN A 1 88 ? -10.524 -3.792 12.434 1.00 90.88 88 GLN A C 1
ATOM 686 O O . GLN A 1 88 ? -10.196 -3.943 11.257 1.00 90.88 88 GLN A O 1
ATOM 691 N N . ILE A 1 89 ? -9.888 -4.374 13.449 1.00 90.38 89 ILE A N 1
ATOM 692 C CA . ILE A 1 89 ? -8.789 -5.316 13.240 1.00 90.38 89 ILE A CA 1
ATOM 693 C C . ILE A 1 89 ? -9.367 -6.547 12.537 1.00 90.38 89 ILE A C 1
ATOM 695 O O . ILE A 1 89 ? -10.372 -7.080 13.015 1.00 90.38 89 ILE A O 1
ATOM 699 N N . PRO A 1 90 ? -8.781 -6.995 11.414 1.00 89.19 90 PRO A N 1
ATOM 700 C CA . PRO A 1 90 ? -9.209 -8.223 10.769 1.00 89.19 90 PRO A CA 1
ATOM 701 C C . PRO A 1 90 ? -9.116 -9.396 11.754 1.00 89.19 90 PRO A C 1
ATOM 703 O O . PRO A 1 90 ? -8.114 -9.498 12.467 1.00 89.19 90 PRO A O 1
ATOM 706 N N . PRO A 1 91 ? -10.111 -10.295 11.800 1.00 88.81 91 PRO A N 1
ATOM 707 C CA . PRO A 1 91 ? -10.051 -11.475 12.650 1.00 88.81 91 PRO A CA 1
ATOM 708 C C . PRO A 1 91 ? -9.033 -12.460 12.061 1.00 88.81 91 PRO A C 1
ATOM 710 O O . PRO A 1 91 ? -9.376 -13.322 11.259 1.00 88.81 91 PRO A O 1
ATOM 713 N N . SER A 1 92 ? -7.758 -12.288 12.404 1.00 89.88 92 SER A N 1
ATOM 714 C CA . SER A 1 92 ? -6.664 -13.140 11.942 1.00 89.88 92 SER A CA 1
ATOM 715 C C . SER A 1 92 ? -5.760 -13.520 13.113 1.00 89.88 92 SER A C 1
ATOM 717 O O . SER A 1 92 ? -5.336 -12.629 13.851 1.00 89.88 92 SER A O 1
ATOM 719 N N . PRO A 1 93 ? -5.414 -14.811 13.267 1.00 89.88 93 PRO A N 1
ATOM 720 C CA . PRO A 1 93 ? -4.538 -15.279 14.340 1.00 89.88 93 PRO A CA 1
ATOM 721 C C . PRO A 1 93 ? -3.087 -14.803 14.179 1.00 89.88 93 PRO A C 1
ATOM 723 O O . PRO A 1 93 ? -2.319 -14.849 15.132 1.00 89.88 93 PRO A O 1
ATOM 726 N N . LEU A 1 94 ? -2.702 -14.349 12.981 1.00 88.88 94 LEU A N 1
ATOM 727 C CA . LEU A 1 94 ? -1.354 -13.849 12.694 1.00 88.88 94 LEU A CA 1
ATOM 728 C C . LEU A 1 94 ? -1.167 -12.383 13.092 1.00 88.88 94 LEU A C 1
ATOM 730 O O . LEU A 1 94 ? -0.042 -11.886 13.104 1.00 88.88 94 LEU A O 1
ATOM 734 N N . LEU A 1 95 ? -2.264 -11.669 13.354 1.00 87.88 95 LEU A N 1
ATOM 735 C CA . LEU A 1 95 ? -2.196 -10.258 13.687 1.00 87.88 95 LEU A CA 1
ATOM 736 C C . LEU A 1 95 ? -1.941 -10.0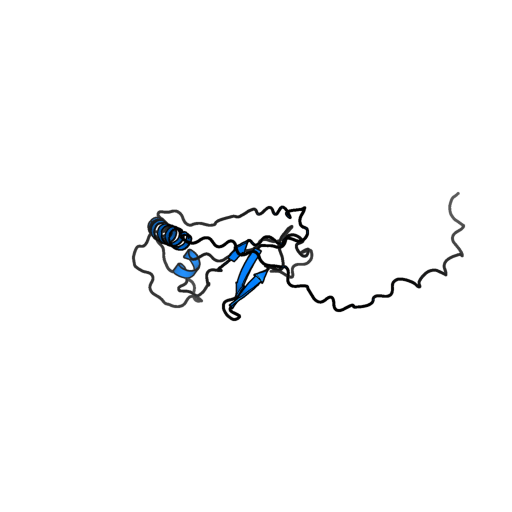79 15.182 1.00 87.88 95 LEU A C 1
ATOM 738 O O . LEU A 1 95 ? -2.552 -10.769 15.998 1.00 87.88 95 LEU A O 1
ATOM 742 N N . PRO A 1 96 ? -1.070 -9.127 15.559 1.00 80.50 96 PRO A N 1
ATOM 743 C CA . PRO A 1 96 ? -0.869 -8.818 16.961 1.00 80.50 96 PRO A CA 1
ATOM 744 C C . PRO A 1 96 ? -2.190 -8.351 17.574 1.00 80.50 96 PRO A C 1
ATOM 746 O O . PRO A 1 96 ? -2.991 -7.671 16.930 1.00 80.50 96 PRO A O 1
ATOM 749 N N . THR A 1 97 ? -2.407 -8.665 18.846 1.00 81.69 97 THR A N 1
ATOM 750 C CA . THR A 1 97 ? -3.513 -8.073 19.596 1.00 81.69 97 THR A CA 1
ATOM 751 C C . THR A 1 97 ? -3.160 -6.622 19.895 1.00 81.69 97 THR A C 1
ATOM 753 O O . THR A 1 97 ? -2.302 -6.337 20.727 1.00 81.69 97 THR A O 1
ATOM 756 N N . PHE A 1 98 ? -3.816 -5.680 19.224 1.00 85.00 98 PHE A N 1
ATOM 757 C CA . PHE A 1 98 ? -3.685 -4.255 19.522 1.00 85.00 98 PHE A CA 1
ATOM 758 C C . PHE A 1 98 ? -5.062 -3.594 19.576 1.00 85.00 98 PHE A C 1
ATOM 760 O O . PHE A 1 98 ? -6.090 -4.234 19.366 1.00 85.00 98 PHE A O 1
ATOM 767 N N . ARG A 1 99 ? -5.109 -2.306 19.920 1.00 81.25 99 ARG A N 1
ATOM 768 C CA . ARG A 1 99 ? -6.357 -1.537 19.933 1.00 81.25 99 ARG A CA 1
ATOM 769 C C . ARG A 1 99 ? -6.315 -0.465 18.859 1.00 81.25 99 ARG A C 1
ATOM 771 O O . ARG A 1 99 ? -5.493 0.449 18.901 1.00 81.25 99 ARG A O 1
ATOM 778 N N . ILE A 1 100 ? -7.243 -0.559 17.914 1.00 83.62 100 ILE A N 1
ATOM 779 C CA . ILE A 1 100 ? -7.576 0.546 17.017 1.00 83.62 100 ILE A CA 1
ATOM 780 C C . ILE A 1 100 ? -8.440 1.545 17.794 1.00 83.62 100 ILE A C 1
ATOM 782 O O . ILE A 1 100 ? -9.213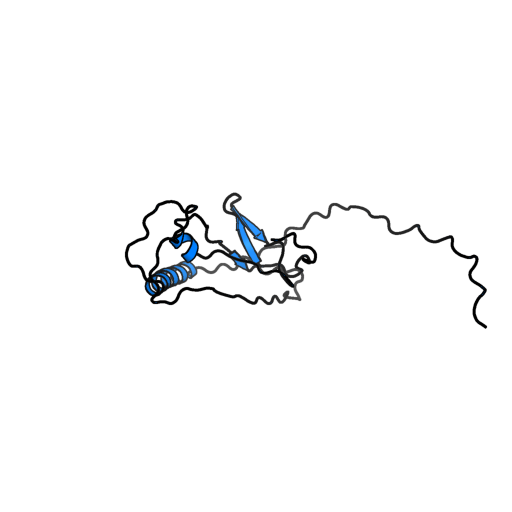 1.162 18.674 1.00 83.62 100 ILE A O 1
ATOM 786 N N . ARG A 1 101 ? -8.318 2.842 17.477 1.00 77.12 101 ARG A N 1
ATOM 787 C CA . ARG A 1 101 ? -9.194 3.865 18.066 1.00 77.12 101 ARG A CA 1
ATOM 788 C C . ARG A 1 101 ? -10.664 3.503 17.802 1.00 77.12 101 ARG A C 1
ATOM 790 O O . ARG A 1 101 ? -11.009 3.256 16.643 1.00 77.12 101 ARG A O 1
ATOM 797 N N . PRO A 1 102 ? -11.533 3.508 18.826 1.00 69.69 102 PRO A N 1
ATOM 798 C CA . PRO A 1 102 ? -12.918 3.090 18.660 1.00 69.69 102 PRO A CA 1
ATOM 799 C C . PRO A 1 102 ? -13.642 3.899 17.574 1.00 69.69 102 PRO A C 1
ATOM 801 O O . PRO A 1 102 ? -13.483 5.116 17.491 1.00 69.69 102 PRO A O 1
ATOM 804 N N . ARG A 1 103 ? -14.477 3.215 16.778 1.00 67.75 103 ARG A N 1
ATOM 805 C CA . ARG A 1 103 ? -15.517 3.807 15.907 1.00 67.75 103 ARG A CA 1
ATOM 806 C C . ARG A 1 103 ? -15.036 4.758 14.800 1.00 67.75 103 ARG A C 1
ATOM 808 O O . ARG A 1 103 ? -15.799 5.597 14.330 1.00 67.75 103 ARG A O 1
ATOM 815 N N . THR A 1 104 ? -13.803 4.611 14.324 1.00 87.94 104 THR A N 1
ATOM 816 C CA . THR A 1 104 ? -13.363 5.347 13.127 1.00 87.94 104 THR A CA 1
ATOM 817 C C . THR A 1 104 ? -13.985 4.716 11.877 1.00 87.94 104 THR A C 1
ATOM 819 O O . THR A 1 104 ? -13.810 3.524 11.632 1.00 87.94 104 THR A O 1
ATOM 822 N N . THR A 1 105 ? -14.707 5.500 11.073 1.00 94.62 105 THR A N 1
ATOM 823 C CA . THR A 1 105 ? -15.189 5.067 9.749 1.00 94.62 105 THR A CA 1
ATOM 824 C C . THR A 1 105 ? -14.107 5.263 8.689 1.00 94.62 105 THR A C 1
ATOM 826 O O . THR A 1 105 ? -13.260 6.154 8.819 1.00 94.62 105 THR A O 1
ATOM 829 N N . ALA A 1 106 ? -14.157 4.504 7.594 1.00 93.88 106 ALA A N 1
ATOM 830 C CA . ALA A 1 106 ? -13.249 4.692 6.464 1.00 93.88 106 ALA A CA 1
ATOM 831 C C . ALA A 1 106 ? -13.278 6.137 5.926 1.00 93.88 106 ALA A C 1
ATOM 833 O O . ALA A 1 106 ? -12.226 6.713 5.663 1.00 93.88 106 ALA A O 1
ATOM 834 N N . HIS A 1 107 ? -14.456 6.769 5.851 1.00 94.94 107 HIS A N 1
ATOM 835 C CA . HIS A 1 107 ? -14.596 8.165 5.425 1.00 94.94 107 HIS A CA 1
ATOM 836 C C . HIS A 1 107 ? -13.836 9.134 6.342 1.00 94.94 107 HIS A C 1
ATOM 838 O O . HIS A 1 107 ? -13.033 9.939 5.864 1.00 94.94 107 HIS A O 1
ATOM 844 N N . SER A 1 108 ? -14.035 9.026 7.661 1.00 93.25 108 SER A N 1
ATOM 845 C CA . SER A 1 108 ? -13.328 9.868 8.637 1.00 93.25 108 SER A CA 1
ATOM 846 C C . SER A 1 108 ? -11.810 9.675 8.571 1.00 93.25 108 SER A C 1
ATOM 848 O O . SER A 1 108 ? -11.040 10.631 8.702 1.00 93.25 108 SER A O 1
ATOM 850 N N . TRP A 1 109 ? -11.365 8.447 8.289 1.00 93.00 109 TRP A N 1
ATOM 851 C CA . TRP A 1 109 ? -9.955 8.145 8.112 1.00 93.00 109 TRP A CA 1
ATOM 852 C C . TRP A 1 109 ? -9.381 8.787 6.851 1.00 93.00 109 TRP A C 1
ATOM 854 O O . TRP A 1 109 ? -8.366 9.478 6.939 1.00 93.00 109 TRP A O 1
ATOM 864 N N . TYR A 1 110 ? -10.049 8.641 5.704 1.00 93.75 110 TYR A N 1
ATOM 865 C CA . TYR A 1 110 ? -9.625 9.279 4.458 1.00 93.75 110 TYR A CA 1
ATOM 866 C C . TYR A 1 110 ? -9.550 10.800 4.596 1.00 93.75 110 TYR A C 1
ATOM 868 O O . TYR A 1 110 ? -8.561 11.387 4.166 1.00 93.75 110 TYR A O 1
ATOM 876 N N . ALA A 1 111 ? -10.530 11.432 5.252 1.00 92.19 111 ALA A N 1
ATOM 877 C CA . ALA A 1 111 ? -10.532 12.874 5.503 1.00 92.19 111 ALA A CA 1
ATOM 878 C C . ALA A 1 111 ? -9.344 13.328 6.372 1.00 92.19 111 ALA A C 1
ATOM 880 O O . ALA A 1 111 ? -8.781 14.402 6.156 1.00 92.19 111 ALA A O 1
ATOM 881 N N . ARG A 1 112 ? -8.935 12.512 7.352 1.00 90.38 112 ARG A N 1
ATOM 882 C CA . ARG A 1 112 ? -7.734 12.766 8.160 1.00 90.38 112 ARG A CA 1
ATOM 883 C C . ARG A 1 112 ? -6.457 12.619 7.331 1.00 90.38 112 ARG A C 1
ATOM 885 O O . ARG A 1 112 ? -5.580 13.477 7.399 1.00 90.38 112 ARG A O 1
ATOM 892 N N . VAL A 1 113 ? -6.352 11.547 6.549 1.00 88.50 113 VAL A N 1
ATOM 893 C CA . VAL A 1 113 ? -5.166 11.235 5.739 1.00 88.50 113 VAL A CA 1
ATOM 894 C C . VAL A 1 113 ? -4.967 12.260 4.620 1.00 88.50 113 VAL A C 1
ATOM 896 O O . VAL A 1 113 ? -3.861 12.773 4.471 1.00 88.50 113 VAL A O 1
ATOM 899 N N . SER A 1 114 ? -6.017 12.622 3.879 1.00 86.88 114 SER A N 1
ATOM 900 C CA . SER A 1 114 ? -5.930 13.577 2.765 1.00 86.88 114 SER A CA 1
ATOM 901 C C . SER A 1 114 ? -5.425 14.950 3.215 1.00 86.88 114 SER A C 1
ATOM 903 O O . SER A 1 114 ? -4.529 15.513 2.587 1.00 86.88 114 SER A O 1
ATOM 905 N N . LYS A 1 115 ? -5.903 15.447 4.364 1.00 86.62 115 LYS A N 1
ATOM 906 C CA . LYS A 1 115 ? -5.408 16.687 4.984 1.00 86.62 115 LYS A CA 1
ATOM 907 C C . LYS A 1 115 ? -3.905 16.633 5.268 1.00 86.62 115 LYS A C 1
ATOM 909 O O . LYS A 1 115 ? -3.211 17.624 5.056 1.00 86.62 115 LYS A O 1
ATOM 914 N N . ASN A 1 116 ? -3.390 15.491 5.724 1.00 80.00 116 ASN A N 1
ATOM 915 C CA . ASN A 1 116 ? -1.964 15.322 6.012 1.00 80.00 116 ASN A CA 1
ATOM 916 C C . ASN A 1 116 ? -1.118 15.246 4.732 1.00 80.00 116 ASN A C 1
ATOM 918 O O . ASN A 1 116 ? -0.058 15.867 4.676 1.00 80.00 116 ASN A O 1
ATOM 922 N N . TYR A 1 117 ? -1.606 14.562 3.692 1.00 78.19 117 TYR A N 1
ATOM 923 C CA . TYR A 1 117 ? -0.939 14.518 2.384 1.00 78.19 117 TYR A CA 1
ATOM 924 C C . TYR A 1 117 ? -0.815 15.904 1.740 1.00 78.19 117 TYR A C 1
ATOM 926 O O . TYR A 1 117 ? 0.211 16.217 1.145 1.00 78.19 117 TYR A O 1
ATOM 934 N N . ILE A 1 118 ? -1.835 16.757 1.871 1.00 71.38 118 ILE A N 1
ATOM 935 C CA . ILE A 1 118 ? -1.800 18.123 1.325 1.00 71.38 118 ILE A CA 1
ATOM 936 C C . ILE A 1 118 ? -0.751 18.975 2.053 1.00 71.38 118 ILE A C 1
ATOM 938 O O . ILE A 1 118 ? -0.014 19.727 1.419 1.00 71.38 118 ILE A O 1
ATOM 942 N N . LYS A 1 119 ? -0.637 18.829 3.379 1.00 66.94 119 LYS A N 1
ATOM 943 C CA . LYS A 1 119 ? 0.348 19.571 4.180 1.00 66.94 119 LYS A CA 1
ATOM 944 C C . LYS A 1 119 ? 1.792 19.230 3.807 1.00 66.94 119 LYS A C 1
ATOM 946 O O . LYS A 1 119 ? 2.627 20.128 3.814 1.00 66.94 119 LYS A O 1
ATOM 951 N N . SER A 1 120 ? 2.084 17.977 3.448 1.00 61.38 120 SER A N 1
ATOM 952 C CA . SER A 1 120 ? 3.453 17.556 3.118 1.00 61.38 120 SER A CA 1
ATOM 953 C C . SER A 1 120 ? 3.942 18.034 1.744 1.00 61.38 120 SER A C 1
ATOM 955 O O . SER A 1 120 ? 5.128 17.918 1.463 1.00 61.38 120 SER A O 1
ATOM 957 N N . LYS A 1 121 ? 3.060 18.553 0.876 1.00 58.44 121 LYS A N 1
ATOM 958 C CA . LYS A 1 121 ? 3.400 18.991 -0.492 1.00 58.44 121 LYS A CA 1
ATOM 959 C C . LYS A 1 121 ? 3.835 20.456 -0.610 1.00 58.44 121 LYS A C 1
ATOM 961 O O . LYS A 1 121 ? 4.077 20.916 -1.720 1.00 58.44 121 LYS A O 1
ATOM 966 N N . LYS A 1 122 ? 3.946 21.202 0.494 1.00 55.66 122 LYS A N 1
ATOM 967 C CA . LYS A 1 122 ? 4.303 22.634 0.459 1.00 55.66 122 LYS A CA 1
ATOM 968 C C . LYS A 1 122 ? 5.759 22.936 0.048 1.00 55.66 122 LYS A C 1
ATOM 970 O O . LYS A 1 122 ? 6.119 24.104 -0.019 1.00 55.66 122 LYS A O 1
ATOM 975 N N . THR A 1 123 ? 6.556 21.931 -0.313 1.00 48.31 123 THR A N 1
ATOM 976 C CA . THR A 1 123 ? 7.896 22.107 -0.896 1.00 48.31 123 THR A CA 1
ATOM 977 C C . THR A 1 123 ? 8.119 21.076 -2.008 1.00 48.31 123 THR A C 1
ATOM 979 O O . THR A 1 123 ? 8.370 19.908 -1.709 1.00 48.31 123 THR A O 1
ATOM 982 N N . PRO A 1 124 ? 8.007 21.443 -3.296 1.00 45.94 124 PRO A N 1
ATOM 983 C CA . PRO A 1 124 ? 8.372 20.552 -4.385 1.00 45.94 124 PRO A CA 1
ATOM 984 C C . PRO A 1 124 ? 9.843 20.762 -4.766 1.00 45.94 124 PRO A C 1
ATOM 986 O O . PRO A 1 124 ? 10.199 21.812 -5.285 1.00 45.94 124 PRO A O 1
ATOM 989 N N . ASN A 1 125 ? 10.679 19.741 -4.563 1.00 43.84 125 ASN A N 1
ATOM 990 C CA . ASN A 1 125 ? 11.926 19.579 -5.314 1.00 43.84 125 ASN A CA 1
ATOM 991 C C . ASN A 1 125 ? 11.733 18.391 -6.268 1.00 43.84 125 ASN A C 1
ATOM 993 O O . ASN A 1 125 ? 11.552 17.270 -5.786 1.00 43.84 125 ASN A O 1
ATOM 997 N N . PRO A 1 126 ? 11.731 18.585 -7.599 1.00 47.66 126 PRO A N 1
ATOM 998 C CA . PRO A 1 126 ? 11.776 17.463 -8.524 1.00 47.66 126 PRO A CA 1
ATOM 999 C C . PRO A 1 126 ? 13.141 16.778 -8.394 1.00 47.66 126 PRO A C 1
ATOM 1001 O O . PRO A 1 126 ? 14.175 17.350 -8.730 1.00 47.66 126 PRO A O 1
ATOM 1004 N N . ILE A 1 127 ? 13.149 15.552 -7.869 1.00 55.38 127 ILE A N 1
ATOM 1005 C CA . ILE A 1 127 ? 14.370 14.755 -7.737 1.00 55.38 127 ILE A CA 1
ATOM 1006 C C . ILE A 1 127 ? 14.708 14.195 -9.123 1.00 55.38 127 ILE A C 1
ATOM 1008 O O . ILE A 1 127 ? 14.132 13.204 -9.566 1.00 55.38 127 ILE A O 1
ATOM 1012 N N . ARG A 1 128 ? 15.628 14.863 -9.823 1.00 52.28 128 ARG A N 1
ATOM 1013 C CA . ARG A 1 128 ? 16.237 14.379 -11.068 1.00 52.28 128 ARG A CA 1
ATOM 1014 C C . ARG A 1 128 ? 17.368 13.423 -10.689 1.00 52.28 128 ARG A C 1
ATOM 1016 O O . ARG A 1 128 ? 18.380 13.870 -10.157 1.00 52.28 128 ARG A O 1
ATOM 1023 N N . GLN A 1 129 ? 17.188 12.122 -10.905 1.00 54.81 129 GLN A N 1
ATOM 1024 C CA . GLN A 1 129 ? 18.237 11.133 -10.639 1.00 54.81 129 GLN A CA 1
ATOM 1025 C C . GLN A 1 129 ? 18.942 10.769 -11.944 1.00 54.81 129 GLN A C 1
ATOM 1027 O O . GLN A 1 129 ? 18.296 10.458 -12.943 1.00 54.81 129 GLN A O 1
ATOM 1032 N N . GLN A 1 130 ? 20.273 10.845 -11.936 1.00 51.47 130 GLN A N 1
ATOM 1033 C CA . GLN A 1 130 ? 21.095 10.300 -13.011 1.00 51.47 130 GLN A CA 1
ATOM 1034 C C . GLN A 1 130 ? 21.123 8.775 -12.876 1.00 51.47 130 GLN A C 1
ATOM 1036 O O . GLN A 1 130 ? 21.148 8.243 -11.766 1.00 51.47 130 GLN A O 1
ATOM 1041 N N . HIS A 1 131 ? 21.083 8.080 -14.008 1.00 42.59 131 HIS A N 1
ATOM 1042 C CA . HIS A 1 131 ? 21.109 6.623 -14.065 1.00 42.59 131 HIS A CA 1
ATOM 1043 C C . HIS A 1 131 ? 22.393 6.088 -13.398 1.00 42.59 131 HIS A C 1
ATOM 1045 O O . HIS A 1 131 ? 23.481 6.512 -13.797 1.00 42.59 131 HIS A O 1
ATOM 1051 N N . PRO A 1 132 ? 22.329 5.154 -12.429 1.00 41.62 132 PRO A N 1
ATOM 1052 C CA . PRO A 1 132 ? 23.518 4.423 -12.017 1.00 41.62 132 PRO A CA 1
ATOM 1053 C C . PRO A 1 132 ? 23.998 3.621 -13.227 1.00 41.62 132 PRO A C 1
ATOM 1055 O O . PRO A 1 132 ? 23.251 2.806 -13.769 1.00 41.62 132 PRO A O 1
ATOM 1058 N N . GLN A 1 133 ? 25.214 3.878 -13.707 1.00 39.94 133 GLN A N 1
ATOM 1059 C CA . GLN A 1 133 ? 25.836 3.015 -14.707 1.00 39.94 133 GLN A CA 1
ATOM 1060 C C . GLN A 1 133 ? 25.921 1.609 -14.105 1.00 39.94 133 GLN A C 1
ATOM 1062 O O . GLN A 1 133 ? 26.702 1.370 -13.186 1.00 39.94 133 GLN A O 1
ATOM 1067 N N . GLN A 1 134 ? 25.081 0.690 -14.585 1.00 38.59 134 GLN A N 1
ATOM 1068 C CA . GLN A 1 134 ? 25.289 -0.727 -14.330 1.00 38.59 134 GLN A CA 1
ATOM 1069 C C . GLN A 1 134 ? 26.645 -1.073 -14.936 1.00 38.59 134 GLN A C 1
ATOM 1071 O O . GLN A 1 134 ? 26.849 -0.943 -16.143 1.00 38.59 134 GLN A O 1
ATOM 1076 N N . THR A 1 135 ? 27.590 -1.457 -14.085 1.00 31.03 135 THR A N 1
ATOM 1077 C CA . THR A 1 135 ? 28.866 -2.010 -14.511 1.00 31.03 135 THR A CA 1
ATOM 1078 C C . THR A 1 135 ? 28.573 -3.288 -15.284 1.00 31.03 135 THR A C 1
ATOM 1080 O O . THR A 1 135 ? 28.187 -4.312 -14.726 1.00 31.03 135 THR A O 1
ATOM 1083 N N . THR A 1 136 ? 28.717 -3.227 -16.604 1.00 33.50 136 THR A N 1
ATOM 1084 C CA . THR A 1 136 ? 28.727 -4.415 -17.449 1.00 33.50 136 THR A CA 1
ATOM 1085 C C . THR A 1 136 ? 29.971 -5.219 -17.088 1.00 33.50 136 THR A C 1
ATOM 1087 O O . THR A 1 136 ? 31.069 -4.913 -17.555 1.00 33.50 136 THR A O 1
ATOM 1090 N N . SER A 1 137 ? 29.824 -6.240 -16.244 1.00 31.72 137 SER A N 1
ATOM 1091 C CA . SER A 1 137 ? 30.774 -7.344 -16.238 1.00 31.72 137 SER A CA 1
ATOM 1092 C C . SER A 1 137 ? 30.635 -8.045 -17.588 1.00 31.72 137 SER A C 1
ATOM 1094 O O . SER A 1 137 ? 29.645 -8.700 -17.908 1.00 31.72 137 SER A O 1
ATOM 1096 N N . SER A 1 138 ? 31.618 -7.802 -18.440 1.00 32.62 138 SER A N 1
ATOM 1097 C CA . SER A 1 138 ? 31.765 -8.373 -19.767 1.00 32.62 138 SER A CA 1
ATOM 1098 C C . SER A 1 138 ? 31.959 -9.889 -19.673 1.00 32.62 138 SER A C 1
ATOM 1100 O O . SER A 1 138 ? 33.078 -10.389 -19.601 1.00 32.62 138 SER A O 1
ATOM 1102 N N . SER A 1 139 ? 30.861 -10.646 -19.703 1.00 34.22 139 SER A N 1
ATOM 1103 C CA . SER A 1 139 ? 30.912 -12.061 -20.069 1.00 34.22 139 SER A CA 1
ATOM 1104 C C . SER A 1 139 ? 31.002 -12.142 -21.593 1.00 34.22 139 SER A C 1
ATOM 1106 O O . SER A 1 139 ? 30.021 -11.947 -22.309 1.00 34.22 139 SER A O 1
ATOM 1108 N N . LYS A 1 140 ? 32.226 -12.335 -22.089 1.00 32.97 140 LYS A N 1
ATOM 1109 C CA . LYS A 1 140 ? 32.522 -12.594 -23.499 1.00 32.97 140 LYS A CA 1
ATOM 1110 C C . LYS A 1 140 ? 31.909 -13.943 -23.892 1.00 32.97 140 LYS A C 1
ATOM 1112 O O . LYS A 1 140 ? 32.517 -14.977 -23.633 1.00 32.97 140 LYS A O 1
ATOM 1117 N N . TYR A 1 141 ? 30.745 -13.940 -24.533 1.00 29.45 141 TYR A N 1
ATOM 1118 C CA . TYR A 1 141 ? 30.326 -15.074 -25.354 1.00 29.45 141 TYR A CA 1
ATOM 1119 C C . TYR A 1 141 ? 30.819 -14.840 -26.779 1.00 29.45 141 TYR A C 1
ATOM 1121 O O . TYR A 1 141 ? 30.423 -13.886 -27.444 1.00 29.45 141 TYR A O 1
ATOM 1129 N N . ASN A 1 142 ? 31.754 -15.694 -27.185 1.00 33.22 142 ASN A N 1
ATOM 1130 C CA . ASN A 1 142 ? 32.358 -15.736 -28.505 1.00 33.22 142 ASN A CA 1
ATOM 1131 C C . ASN A 1 142 ? 31.354 -16.380 -29.473 1.00 33.22 142 ASN A C 1
ATOM 1133 O O . ASN A 1 142 ? 31.205 -17.600 -29.499 1.00 33.22 142 ASN A O 1
ATOM 1137 N N . VAL A 1 143 ? 30.609 -15.558 -30.204 1.00 36.03 143 VAL A N 1
ATOM 1138 C CA . VAL A 1 143 ? 29.853 -15.976 -31.388 1.00 36.03 143 VAL A CA 1
ATOM 1139 C C . VAL A 1 143 ? 30.808 -15.846 -32.561 1.00 36.03 143 VAL A C 1
ATOM 1141 O O . VAL A 1 143 ? 31.059 -14.722 -32.959 1.00 36.03 143 VAL A O 1
ATOM 1144 N N . ASP A 1 144 ? 31.415 -16.963 -32.976 1.00 32.56 144 ASP A N 1
ATOM 1145 C CA . ASP A 1 144 ? 31.927 -17.249 -34.331 1.00 32.56 144 ASP A CA 1
ATOM 1146 C C . ASP A 1 144 ? 32.835 -18.494 -34.285 1.00 32.56 144 ASP A C 1
ATOM 1148 O O . ASP A 1 144 ? 34.027 -18.385 -34.015 1.00 32.56 144 ASP A O 1
ATOM 1152 N N . ALA A 1 145 ? 32.258 -19.688 -34.494 1.00 36.06 145 ALA A N 1
ATOM 1153 C CA . ALA A 1 145 ? 32.916 -20.876 -35.079 1.00 36.06 145 ALA A CA 1
ATOM 1154 C C . ALA A 1 145 ? 31.989 -22.108 -35.009 1.00 36.06 145 ALA A C 1
ATOM 1156 O O . ALA A 1 145 ? 32.241 -23.060 -34.276 1.00 36.06 145 ALA A O 1
ATOM 1157 N N . LEU A 1 146 ? 30.895 -22.099 -35.771 1.00 37.28 146 LEU A N 1
ATOM 1158 C CA . LEU A 1 146 ? 30.204 -23.331 -36.175 1.00 37.28 146 LEU A CA 1
ATOM 1159 C C . LEU A 1 146 ? 29.567 -23.097 -37.550 1.00 37.28 146 LEU A C 1
ATOM 1161 O O . LEU A 1 146 ? 28.370 -22.870 -37.704 1.00 37.28 146 LEU A O 1
ATOM 1165 N N . HIS A 1 147 ? 30.437 -23.085 -38.555 1.00 35.16 147 HIS A N 1
ATOM 1166 C CA . HIS A 1 147 ? 30.102 -23.324 -39.953 1.00 35.16 147 HIS A CA 1
ATOM 1167 C C . HIS A 1 147 ? 31.203 -24.210 -40.523 1.00 35.16 147 HIS A C 1
ATOM 1169 O O . HIS A 1 147 ? 32.311 -23.738 -40.763 1.00 35.16 147 HIS A O 1
ATOM 1175 N N . ASN A 1 148 ? 30.903 -25.504 -40.613 1.00 35.19 148 ASN A N 1
ATOM 1176 C CA . ASN A 1 148 ? 31.217 -26.408 -41.719 1.00 35.19 148 ASN A CA 1
ATOM 1177 C C . ASN A 1 148 ? 31.018 -27.836 -41.214 1.00 35.19 148 ASN A C 1
ATOM 1179 O O . ASN A 1 148 ? 31.737 -28.263 -40.320 1.00 35.19 148 ASN A O 1
ATOM 1183 N N . ASP A 1 149 ? 29.971 -28.495 -41.719 1.00 33.41 149 ASP A N 1
ATOM 1184 C CA . ASP A 1 149 ? 29.948 -29.921 -42.090 1.00 33.41 149 ASP A CA 1
ATOM 1185 C C . ASP A 1 149 ? 28.505 -30.429 -42.143 1.00 33.41 149 ASP A C 1
ATOM 1187 O O . ASP A 1 149 ? 28.039 -31.137 -41.255 1.00 33.41 149 ASP A O 1
ATOM 1191 N N . THR A 1 150 ? 27.763 -30.076 -43.199 1.00 36.75 150 THR A N 1
ATOM 1192 C CA . THR A 1 150 ? 26.666 -30.935 -43.686 1.00 36.75 150 THR A CA 1
ATOM 1193 C C . THR A 1 150 ? 26.368 -30.677 -45.168 1.00 36.75 150 THR A C 1
ATOM 1195 O O . THR A 1 150 ? 25.319 -30.169 -45.548 1.00 36.75 150 THR A O 1
ATOM 1198 N N . THR A 1 151 ? 27.305 -31.053 -46.037 1.00 38.09 151 THR A N 1
ATOM 1199 C CA . THR A 1 151 ? 27.024 -31.343 -47.453 1.00 38.09 151 THR A CA 1
ATOM 1200 C C . THR A 1 151 ? 27.288 -32.818 -47.709 1.00 38.09 151 THR A C 1
ATOM 1202 O O . THR A 1 151 ? 28.393 -33.181 -48.091 1.00 38.09 151 THR A O 1
ATOM 1205 N N . ALA A 1 152 ? 26.282 -33.663 -47.479 1.00 35.25 152 ALA A N 1
ATOM 1206 C CA . ALA A 1 152 ? 26.080 -34.934 -48.178 1.00 35.25 152 ALA A CA 1
ATOM 1207 C C . ALA A 1 152 ? 24.751 -35.569 -47.733 1.00 35.25 152 ALA A C 1
ATOM 1209 O O . ALA A 1 152 ? 24.467 -35.646 -46.544 1.00 35.25 152 ALA A O 1
ATOM 1210 N N . ALA A 1 153 ? 24.007 -36.090 -48.712 1.00 37.69 153 ALA A N 1
ATOM 1211 C CA . ALA A 1 153 ? 22.911 -37.056 -48.583 1.00 37.69 153 ALA A CA 1
ATOM 1212 C C . ALA A 1 153 ? 21.521 -36.552 -48.135 1.00 37.69 153 ALA A C 1
ATOM 1214 O O . ALA A 1 153 ? 21.077 -36.800 -47.020 1.00 37.69 153 ALA A O 1
ATOM 1215 N N . ALA A 1 154 ? 20.765 -35.991 -49.086 1.00 35.94 154 ALA A N 1
ATOM 1216 C CA . ALA A 1 154 ? 19.312 -36.193 -49.164 1.00 35.94 154 ALA A CA 1
ATOM 1217 C C . ALA A 1 154 ? 18.819 -35.976 -50.608 1.00 35.94 154 ALA A C 1
ATOM 1219 O O . ALA A 1 154 ? 18.220 -34.959 -50.941 1.00 35.94 154 ALA A O 1
ATOM 1220 N N . ALA A 1 155 ? 19.106 -36.940 -51.485 1.00 37.19 155 ALA A N 1
ATOM 1221 C CA . ALA A 1 155 ? 18.470 -37.065 -52.793 1.00 37.19 155 ALA A CA 1
ATOM 1222 C C . ALA A 1 155 ? 17.897 -38.483 -52.911 1.00 37.19 155 ALA A C 1
ATOM 1224 O O . ALA A 1 155 ? 18.632 -39.421 -53.202 1.00 37.19 155 ALA A O 1
ATOM 1225 N N . SER A 1 156 ? 16.611 -38.645 -52.590 1.00 38.81 156 SER A N 1
ATOM 1226 C CA . SER A 1 156 ? 15.691 -39.678 -53.111 1.00 38.81 156 SER A CA 1
ATOM 1227 C C . SER A 1 156 ? 14.420 -39.724 -52.257 1.00 38.81 156 SER A C 1
ATOM 1229 O O . SER A 1 156 ? 14.462 -40.184 -51.124 1.00 38.81 156 SER A O 1
ATOM 1231 N N . ALA A 1 157 ? 13.309 -39.218 -52.804 1.00 37.97 157 ALA A N 1
ATOM 1232 C CA . ALA A 1 157 ? 11.926 -39.685 -52.593 1.00 37.97 157 ALA A CA 1
ATOM 1233 C C . ALA A 1 157 ? 10.938 -38.575 -52.990 1.00 37.97 157 ALA A C 1
ATOM 1235 O O . ALA A 1 157 ? 10.405 -37.872 -52.137 1.00 37.97 157 ALA A O 1
ATOM 1236 N N . ALA A 1 158 ? 10.718 -38.406 -54.295 1.00 34.91 158 ALA A N 1
ATOM 1237 C CA . ALA A 1 158 ? 9.524 -37.757 -54.837 1.00 34.91 158 ALA A CA 1
ATOM 1238 C C . ALA A 1 158 ? 9.442 -38.026 -56.346 1.00 34.91 158 ALA A C 1
ATOM 1240 O O . ALA A 1 158 ? 9.849 -37.180 -57.134 1.00 34.91 158 ALA A O 1
ATOM 1241 N N . THR A 1 159 ? 8.987 -39.214 -56.745 1.00 37.75 159 THR A N 1
ATOM 1242 C CA . THR A 1 159 ? 7.980 -39.448 -57.803 1.00 37.75 159 THR A CA 1
ATOM 1243 C C . THR A 1 159 ? 7.520 -40.896 -57.694 1.00 37.75 159 THR A C 1
ATOM 1245 O O . THR A 1 159 ? 8.406 -41.765 -57.537 1.00 37.75 159 THR A O 1
#

Organism: NCBI:txid420275